Protein AF-A0A800F2F0-F1 (afdb_monomer)

Radius of gyration: 25.61 Å; Cα contacts (8 Å, |Δi|>4): 320; chains: 1; bounding box: 52×84×59 Å

Structure (mmCIF, N/CA/C/O backbone):
data_AF-A0A800F2F0-F1
#
_entry.id   AF-A0A800F2F0-F1
#
loop_
_atom_site.group_PDB
_atom_site.id
_atom_site.type_symbol
_atom_site.label_atom_id
_atom_site.label_alt_id
_atom_site.label_comp_id
_atom_site.label_asym_id
_atom_site.label_entity_id
_atom_site.label_seq_id
_atom_site.pdbx_PDB_ins_code
_atom_site.Cartn_x
_atom_site.Cartn_y
_atom_site.Cartn_z
_atom_site.occupancy
_atom_site.B_iso_or_equiv
_atom_site.auth_seq_id
_atom_site.auth_comp_id
_atom_site.auth_asym_id
_atom_site.auth_atom_id
_atom_site.pdbx_PDB_model_num
ATOM 1 N N . MET A 1 1 ? -39.105 51.355 47.222 1.00 35.34 1 MET A N 1
ATOM 2 C CA . MET A 1 1 ? -39.990 51.303 46.034 1.00 35.34 1 MET A CA 1
ATOM 3 C C . MET A 1 1 ? -39.125 51.401 44.778 1.00 35.34 1 MET A C 1
ATOM 5 O O . MET A 1 1 ? -38.059 51.992 44.861 1.00 35.34 1 MET A O 1
ATOM 9 N N . ASN A 1 2 ? -39.531 50.781 43.667 1.00 26.30 2 ASN A N 1
ATOM 10 C CA . ASN A 1 2 ? -38.838 50.809 42.357 1.00 26.30 2 ASN A CA 1
ATOM 11 C C . ASN A 1 2 ? -39.289 52.099 41.583 1.00 26.30 2 ASN A C 1
ATOM 13 O O . ASN A 1 2 ? -40.208 52.752 42.069 1.00 26.30 2 ASN A O 1
ATOM 17 N N . ILE A 1 3 ? -38.754 52.596 40.452 1.00 31.36 3 ILE A N 1
ATOM 18 C CA . ILE A 1 3 ? -38.104 52.008 39.258 1.00 31.36 3 ILE A CA 1
ATOM 19 C C . ILE A 1 3 ? -36.979 52.942 38.700 1.00 31.36 3 ILE A C 1
ATOM 21 O O . ILE A 1 3 ? -36.956 54.126 39.008 1.00 31.36 3 ILE A O 1
ATOM 25 N N . ARG A 1 4 ? -36.061 52.365 37.890 1.00 32.06 4 ARG A N 1
ATOM 26 C CA . ARG A 1 4 ? -35.232 52.875 36.741 1.00 32.06 4 ARG A CA 1
ATOM 27 C C . ARG A 1 4 ? -35.588 54.288 36.149 1.00 32.06 4 ARG A C 1
ATOM 29 O O . ARG A 1 4 ? -36.699 54.751 36.333 1.00 32.06 4 ARG A O 1
ATOM 36 N N . LYS A 1 5 ? -34.801 54.966 35.279 1.00 32.28 5 LYS A N 1
ATOM 37 C CA . LYS A 1 5 ? -34.002 54.483 34.115 1.00 32.28 5 LYS A CA 1
ATOM 38 C C . LYS A 1 5 ? -33.078 55.573 33.499 1.00 32.28 5 LYS A C 1
ATOM 40 O O . LYS A 1 5 ? -33.157 56.736 33.862 1.00 32.28 5 LYS A O 1
ATOM 45 N N . GLN A 1 6 ? -32.226 55.148 32.559 1.00 36.44 6 GLN A N 1
ATOM 46 C CA . GLN A 1 6 ? -31.156 55.876 31.842 1.00 36.44 6 GLN A CA 1
ATOM 47 C C . GLN A 1 6 ? -31.610 56.911 30.780 1.00 36.44 6 GLN A C 1
ATOM 49 O O . GLN A 1 6 ? -32.638 56.701 30.141 1.00 36.44 6 GLN A O 1
ATOM 54 N N . SER A 1 7 ? -30.719 57.861 30.450 1.00 30.83 7 SER A N 1
ATOM 55 C CA . SER A 1 7 ? -30.447 58.404 29.090 1.00 30.83 7 SER A CA 1
ATOM 56 C C . SER A 1 7 ? -29.073 59.113 29.111 1.00 30.83 7 SER A C 1
ATOM 58 O O . SER A 1 7 ? -28.842 59.910 30.013 1.00 30.83 7 SER A O 1
ATOM 60 N N . LEU A 1 8 ? -28.034 58.675 28.386 1.00 29.42 8 LEU A N 1
ATOM 61 C CA . LEU A 1 8 ? -27.725 58.820 26.943 1.00 29.42 8 LEU A CA 1
ATOM 62 C C . LEU A 1 8 ? -27.398 60.251 26.473 1.00 29.42 8 LEU A C 1
ATOM 64 O O . LEU A 1 8 ? -28.299 61.077 26.426 1.00 29.42 8 LEU A O 1
ATOM 68 N N . ASP A 1 9 ? -26.124 60.463 26.095 1.00 33.19 9 ASP A N 1
ATOM 69 C CA . ASP A 1 9 ? -25.587 61.247 24.952 1.00 33.19 9 ASP A CA 1
ATOM 70 C C . ASP A 1 9 ? -24.081 61.559 25.193 1.00 33.19 9 ASP A C 1
ATOM 72 O O . ASP A 1 9 ? -23.666 61.669 26.341 1.00 33.19 9 ASP A O 1
ATOM 76 N N . LEU A 1 10 ? -23.153 61.680 24.224 1.00 28.45 10 LEU A N 1
ATOM 77 C CA . LEU A 1 10 ? -23.173 61.524 22.758 1.00 28.45 10 LEU A CA 1
ATOM 78 C C . LEU A 1 10 ? -21.743 61.233 22.221 1.00 28.45 10 LEU A C 1
ATOM 80 O O . LEU A 1 10 ? -20.755 61.666 22.802 1.00 28.45 10 LEU A O 1
ATOM 84 N N . LYS A 1 11 ? -21.660 60.629 21.023 1.00 37.53 11 LYS A N 1
ATOM 85 C CA . LYS A 1 11 ? -20.564 60.749 20.020 1.00 37.53 11 LYS A CA 1
ATOM 86 C C . LYS A 1 11 ? -19.103 60.451 20.439 1.00 37.53 11 LYS A C 1
ATOM 88 O O . LYS A 1 11 ? -18.366 61.340 20.850 1.00 37.53 11 LYS A O 1
ATOM 93 N N . THR A 1 12 ? -18.566 59.353 19.898 1.00 33.06 12 THR A N 1
ATOM 94 C CA . THR A 1 12 ? -17.618 59.473 18.761 1.00 33.06 12 THR A CA 1
ATOM 95 C C . THR A 1 12 ? -17.588 58.194 17.919 1.00 33.06 12 THR A C 1
ATOM 97 O O . THR A 1 12 ? -17.515 57.093 18.458 1.00 33.06 12 THR A O 1
ATOM 100 N N . LYS A 1 13 ? -17.614 58.316 16.583 1.00 39.53 13 LYS A N 1
ATOM 101 C CA . LYS A 1 13 ? -17.362 57.175 15.687 1.00 39.53 13 LYS A CA 1
ATOM 102 C C . LYS A 1 13 ? -15.875 56.818 15.744 1.00 39.53 13 LYS A C 1
ATOM 104 O O . LYS A 1 13 ? -15.055 57.570 15.225 1.00 39.53 13 LYS A O 1
ATOM 109 N N . LYS A 1 14 ? -15.533 55.661 16.313 1.00 37.12 14 LYS A N 1
ATOM 110 C CA . LYS A 1 14 ? -14.229 55.017 16.106 1.00 37.12 14 LYS A CA 1
ATOM 111 C C . LYS A 1 14 ? -14.423 53.847 15.147 1.00 37.12 14 LYS A C 1
ATOM 113 O O . LYS A 1 14 ? -15.192 52.936 15.441 1.00 37.12 14 LYS A O 1
ATOM 118 N N . ASN A 1 15 ? -13.748 53.885 14.000 1.00 31.88 15 ASN A N 1
ATOM 119 C CA . ASN A 1 15 ? -13.741 52.773 13.053 1.00 31.88 15 ASN A CA 1
ATOM 120 C C . ASN A 1 15 ? -13.059 51.572 13.715 1.00 31.88 15 ASN A C 1
ATOM 122 O O . ASN A 1 15 ? -11.844 51.588 13.906 1.00 31.88 15 ASN A O 1
ATOM 126 N N . PHE A 1 16 ? -13.827 50.543 14.067 1.00 34.25 16 PHE A N 1
ATOM 127 C CA . PHE A 1 16 ? -13.273 49.309 14.608 1.00 34.25 16 PHE A CA 1
ATOM 128 C C . PHE A 1 16 ? -13.037 48.316 13.465 1.00 34.25 16 PHE A C 1
ATOM 130 O O . PHE A 1 16 ? -13.894 47.501 13.132 1.00 34.25 16 PHE A O 1
ATOM 137 N N . GLN A 1 17 ? -11.860 48.412 12.842 1.00 36.69 17 GLN A N 1
ATOM 138 C CA . GLN A 1 17 ? -11.311 47.324 12.033 1.00 36.69 17 GLN A CA 1
ATOM 139 C C . GLN A 1 17 ? -11.084 46.132 12.973 1.00 36.69 17 GLN A C 1
ATOM 141 O O . GLN A 1 17 ? -10.145 46.144 13.768 1.00 36.69 17 GLN A O 1
ATOM 146 N N . THR A 1 18 ? -11.949 45.116 12.933 1.00 43.28 18 THR A N 1
ATOM 147 C CA . THR A 1 18 ? -11.777 43.908 13.750 1.00 43.28 18 THR A CA 1
ATOM 148 C C . THR A 1 18 ? -10.595 43.091 13.232 1.00 43.28 18 THR A C 1
ATOM 150 O O . THR A 1 18 ? -10.736 42.274 12.319 1.00 43.28 18 THR A O 1
ATOM 153 N N . SER A 1 19 ? -9.422 43.274 13.835 1.00 44.78 19 SER A N 1
ATOM 154 C CA . SER A 1 19 ? -8.287 42.371 13.658 1.00 44.78 19 SER A CA 1
ATOM 155 C C . SER A 1 19 ? -8.574 41.039 14.356 1.00 44.78 19 SER A C 1
ATOM 157 O O . SER A 1 19 ? -8.218 40.848 15.515 1.00 44.78 19 SER A O 1
ATOM 159 N N . ASN A 1 20 ? -9.228 40.114 13.655 1.00 41.81 20 ASN A N 1
ATOM 160 C CA . ASN A 1 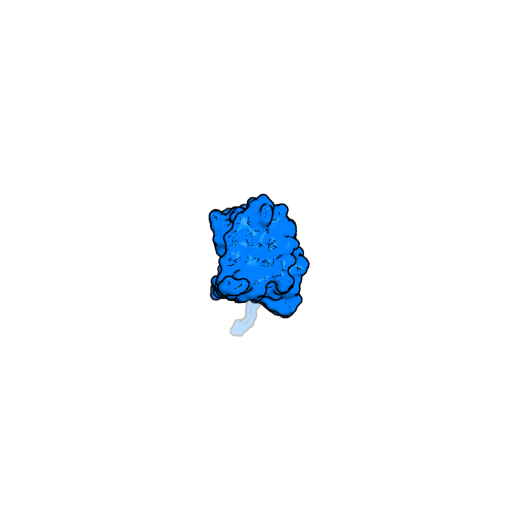20 ? -9.327 38.721 14.086 1.00 41.81 20 ASN A CA 1
ATOM 161 C C . ASN A 1 20 ? -9.210 37.784 12.873 1.00 41.81 20 ASN A C 1
ATOM 163 O O . ASN A 1 20 ? -10.179 37.201 12.394 1.00 41.81 20 ASN A O 1
ATOM 167 N N . LYS A 1 21 ? -7.983 37.670 12.349 1.00 47.91 21 LYS A N 1
ATOM 168 C CA . LYS A 1 21 ? -7.609 36.741 11.268 1.00 47.91 21 LYS A CA 1
ATOM 169 C C . LYS A 1 21 ? -7.165 35.367 11.799 1.00 47.91 21 LYS A C 1
ATOM 171 O O . LYS A 1 21 ? -6.320 34.727 11.186 1.00 47.91 21 LYS A O 1
ATOM 176 N N . ASN A 1 22 ? -7.788 34.856 12.862 1.00 38.91 22 ASN A N 1
ATOM 177 C CA . ASN A 1 22 ? -7.649 33.441 13.229 1.00 38.91 22 ASN A CA 1
ATOM 178 C C . ASN A 1 22 ? -8.650 32.598 12.431 1.00 38.91 22 ASN A C 1
ATOM 180 O O . ASN A 1 22 ? -9.570 31.980 12.962 1.00 38.91 22 ASN A O 1
ATOM 184 N N . LYS A 1 23 ? -8.458 32.600 11.109 1.00 39.91 23 LYS A N 1
ATOM 185 C CA . LYS A 1 23 ? -9.033 31.590 10.226 1.00 39.91 23 LYS A CA 1
ATOM 186 C C . LYS A 1 23 ? -8.251 30.311 10.519 1.00 39.91 23 LYS A C 1
ATOM 188 O O . LYS A 1 23 ? -7.078 30.260 10.171 1.00 39.91 23 LYS A O 1
ATOM 193 N N . PHE A 1 24 ? -8.864 29.335 11.192 1.00 41.84 24 PHE A N 1
ATOM 194 C CA . PHE A 1 24 ? -8.240 28.028 11.430 1.00 41.84 24 PHE A CA 1
ATOM 195 C C . PHE A 1 24 ? -7.807 27.436 10.083 1.00 41.84 24 PHE A C 1
ATOM 197 O O . PHE A 1 24 ? -8.635 26.994 9.287 1.00 41.84 24 PHE A O 1
ATOM 204 N N . THR A 1 25 ? -6.508 27.480 9.807 1.00 52.25 25 THR A N 1
ATOM 205 C CA . THR A 1 25 ? -5.884 26.730 8.724 1.00 52.25 25 THR A CA 1
ATOM 206 C C . THR A 1 25 ? -5.585 25.345 9.265 1.00 52.25 25 THR A C 1
ATOM 208 O O . THR A 1 25 ? -4.890 25.227 10.274 1.00 52.25 25 THR A O 1
ATOM 211 N N . ALA A 1 26 ? -6.110 24.307 8.613 1.00 51.88 26 ALA A N 1
ATOM 212 C CA . ALA A 1 26 ? -5.667 22.945 8.884 1.00 51.88 26 ALA A CA 1
ATOM 213 C C . ALA A 1 26 ? -4.133 22.874 8.731 1.00 51.88 26 ALA A C 1
ATOM 215 O O . ALA A 1 26 ? -3.596 23.571 7.860 1.00 51.88 26 ALA A O 1
ATOM 216 N N . PRO A 1 27 ? -3.422 22.085 9.559 1.00 64.69 27 PRO A N 1
ATOM 217 C CA . PRO A 1 27 ? -1.996 21.864 9.355 1.00 64.69 27 PRO A CA 1
ATOM 218 C C . PRO A 1 27 ? -1.764 21.278 7.958 1.00 64.69 27 PRO A C 1
ATOM 220 O O . PRO A 1 27 ? -2.633 20.607 7.400 1.00 64.69 27 PRO A O 1
ATOM 223 N N . GLU A 1 28 ? -0.599 21.550 7.376 1.00 67.44 28 GLU A N 1
ATOM 224 C CA . GLU A 1 28 ? -0.328 21.259 5.962 1.00 67.44 28 GLU A CA 1
ATOM 225 C C . GLU A 1 28 ? -0.485 19.763 5.622 1.00 67.44 28 GLU A C 1
ATOM 227 O O . GLU A 1 28 ? -1.044 19.422 4.582 1.00 67.44 28 GLU A O 1
ATOM 232 N N . SER A 1 29 ? -0.150 18.878 6.566 1.00 71.38 29 SER A N 1
ATOM 233 C CA . SER A 1 29 ? -0.391 17.431 6.483 1.00 71.38 29 SER A CA 1
ATOM 234 C C . SER A 1 29 ? -1.873 17.040 6.380 1.00 71.38 29 SER A C 1
ATOM 236 O O . SER A 1 29 ? -2.209 16.125 5.634 1.00 71.38 29 SER A O 1
ATOM 238 N N . GLU A 1 30 ? -2.784 17.731 7.073 1.00 76.56 30 GLU A N 1
ATOM 239 C CA . GLU A 1 30 ? -4.231 17.490 6.949 1.00 76.56 30 GLU A CA 1
ATOM 240 C C . GLU A 1 30 ? -4.779 18.028 5.622 1.00 76.56 30 GLU A C 1
ATOM 242 O O . GLU A 1 30 ? -5.716 17.460 5.057 1.00 76.56 30 GLU A O 1
ATOM 247 N N . LEU A 1 31 ? -4.174 19.087 5.071 1.00 78.75 31 LEU A N 1
ATOM 248 C CA . LEU A 1 31 ? -4.501 19.554 3.725 1.00 78.75 31 LEU A CA 1
ATOM 249 C C . LEU A 1 31 ? -4.052 18.538 2.660 1.00 78.75 31 LEU A C 1
ATOM 251 O O . LEU A 1 31 ? -4.815 18.270 1.730 1.00 78.75 31 LEU A O 1
ATOM 255 N N . ASP A 1 32 ? -2.864 17.950 2.801 1.00 82.50 32 ASP A N 1
ATOM 256 C CA . ASP A 1 32 ? -2.353 16.904 1.904 1.00 82.50 32 ASP A CA 1
ATOM 257 C C . ASP A 1 32 ? -3.170 15.610 2.007 1.00 82.50 32 ASP A C 1
ATOM 259 O O . ASP A 1 32 ? -3.651 15.100 0.989 1.00 82.50 32 ASP A O 1
ATOM 263 N N . ARG A 1 33 ? -3.478 15.160 3.229 1.00 85.88 33 ARG A N 1
ATOM 264 C CA . ARG A 1 33 ? -4.434 14.073 3.482 1.00 85.88 33 ARG A CA 1
ATOM 265 C C . ARG A 1 33 ? -5.782 14.346 2.809 1.00 85.88 33 ARG A C 1
ATOM 267 O O . ARG A 1 33 ? -6.294 13.492 2.089 1.00 85.88 33 ARG A O 1
ATOM 274 N N . HIS A 1 34 ? -6.340 15.548 2.962 1.00 87.00 34 HIS A N 1
ATOM 275 C CA . HIS A 1 34 ? -7.601 15.920 2.315 1.00 87.00 34 HIS A CA 1
ATOM 276 C C . HIS A 1 34 ? -7.516 15.923 0.775 1.00 87.00 34 HIS A C 1
ATOM 278 O O . HIS A 1 34 ? -8.502 15.581 0.121 1.00 87.00 34 HIS A O 1
ATOM 284 N N . LYS A 1 35 ? -6.371 16.277 0.168 1.00 87.88 35 LYS A N 1
ATOM 285 C CA . LYS A 1 35 ? -6.168 16.151 -1.291 1.00 87.88 35 LYS A CA 1
ATOM 286 C C . LYS A 1 35 ? -6.217 14.683 -1.723 1.00 87.88 35 LYS A C 1
ATOM 288 O O . LYS A 1 35 ? -6.970 14.367 -2.642 1.00 87.88 35 LYS A O 1
ATOM 293 N N . LEU A 1 36 ? -5.469 13.806 -1.048 1.00 87.12 36 LEU A N 1
ATOM 294 C CA . LEU A 1 36 ? -5.390 12.374 -1.366 1.00 87.12 36 LEU A CA 1
ATOM 295 C C . LEU A 1 36 ? -6.750 11.680 -1.248 1.00 87.12 36 LEU A C 1
ATOM 297 O O . LEU A 1 36 ? -7.151 10.929 -2.139 1.00 87.12 36 LEU A O 1
ATOM 301 N N . LEU A 1 37 ? -7.507 11.994 -0.193 1.00 91.25 37 LEU A N 1
ATOM 302 C CA . LEU A 1 37 ? -8.814 11.385 0.060 1.00 91.25 37 LEU A CA 1
ATOM 303 C C . LEU A 1 37 ? -9.875 11.684 -1.016 1.00 91.25 37 LEU A C 1
ATOM 305 O O . LEU A 1 37 ? -10.874 10.971 -1.082 1.00 91.25 37 LEU A O 1
ATOM 309 N N . LYS A 1 38 ? -9.661 12.657 -1.914 1.00 90.19 38 LYS A N 1
ATOM 310 C CA . LYS A 1 38 ? -10.550 12.899 -3.070 1.00 90.19 38 LYS A CA 1
ATOM 311 C C . LYS A 1 38 ? -10.575 11.742 -4.070 1.00 90.19 38 LYS A C 1
ATOM 313 O O . LYS A 1 38 ? -11.566 11.584 -4.774 1.00 90.19 38 LYS A O 1
ATOM 318 N N . ASN A 1 39 ? -9.506 10.947 -4.116 1.00 88.31 39 ASN A N 1
ATOM 319 C CA . ASN A 1 39 ? -9.381 9.758 -4.962 1.00 88.31 39 ASN A CA 1
ATOM 320 C C . ASN A 1 39 ? -9.457 8.451 -4.148 1.00 88.31 39 ASN A C 1
ATOM 322 O O . ASN A 1 39 ? -9.107 7.385 -4.656 1.00 88.31 39 ASN A O 1
ATOM 326 N N . ALA A 1 40 ? -9.901 8.519 -2.887 1.00 93.44 40 ALA A N 1
ATOM 327 C CA . ALA A 1 40 ? -10.043 7.347 -2.036 1.00 93.44 40 ALA A CA 1
ATOM 328 C C . ALA A 1 40 ? -11.007 6.312 -2.635 1.00 93.44 40 ALA A C 1
ATOM 330 O O . ALA A 1 40 ? -11.994 6.659 -3.283 1.00 93.44 40 ALA A O 1
ATOM 331 N N . LEU A 1 41 ? -10.719 5.031 -2.393 1.00 94.62 41 LEU A N 1
ATOM 332 C CA . LEU A 1 41 ? -11.520 3.880 -2.836 1.00 94.62 41 LEU A CA 1
ATOM 333 C C . LEU A 1 41 ? -11.698 3.740 -4.369 1.00 94.62 41 LEU A C 1
ATOM 335 O O . LEU A 1 41 ? -12.461 2.893 -4.827 1.00 94.62 41 LEU A O 1
ATOM 339 N N . ASN A 1 42 ? -10.965 4.512 -5.181 1.00 94.12 42 ASN A N 1
ATOM 340 C CA . ASN A 1 42 ? -11.083 4.545 -6.643 1.00 94.12 42 ASN A CA 1
ATOM 341 C C . ASN A 1 42 ? -10.147 3.541 -7.353 1.00 94.12 42 ASN A C 1
ATOM 343 O O . ASN A 1 42 ? -9.334 3.914 -8.203 1.00 94.12 42 ASN A O 1
ATOM 347 N N . ASN A 1 43 ? -10.238 2.253 -7.007 1.00 95.88 43 ASN A N 1
ATOM 348 C CA . ASN A 1 43 ? -9.443 1.206 -7.656 1.00 95.88 43 ASN A CA 1
ATOM 349 C C . ASN A 1 43 ? -10.257 -0.080 -7.873 1.00 95.88 43 ASN A C 1
ATOM 351 O O . ASN A 1 43 ? -11.132 -0.422 -7.084 1.00 95.88 43 ASN A O 1
ATOM 355 N N . SER A 1 44 ? -9.977 -0.800 -8.960 1.00 95.56 44 SER A N 1
ATOM 356 C CA . SER A 1 44 ? -10.716 -2.006 -9.353 1.00 95.56 44 SER A CA 1
ATOM 357 C C . SER A 1 44 ? -10.141 -3.303 -8.775 1.00 95.56 44 SER A C 1
ATOM 359 O O . SER A 1 44 ? -10.761 -4.352 -8.957 1.00 95.56 44 SER A O 1
ATOM 361 N N . VAL A 1 45 ? -8.992 -3.258 -8.091 1.00 97.00 45 VAL A N 1
ATOM 362 C CA . VAL A 1 45 ? -8.316 -4.441 -7.515 1.00 97.00 45 VAL A CA 1
ATOM 363 C C . VAL A 1 45 ? -8.949 -4.958 -6.215 1.00 97.00 45 VAL A C 1
ATOM 365 O O . VAL A 1 45 ? -8.683 -6.087 -5.811 1.00 97.00 45 VAL A O 1
ATOM 368 N N . PHE A 1 46 ? -9.826 -4.176 -5.582 1.00 97.50 46 PHE A N 1
ATOM 369 C CA . PHE A 1 46 ? -10.581 -4.562 -4.386 1.00 97.50 46 PHE A CA 1
ATOM 370 C C . PHE A 1 46 ? -12.091 -4.379 -4.584 1.00 97.50 46 PHE A C 1
ATOM 372 O O . PHE A 1 46 ? -12.561 -3.877 -5.609 1.00 97.50 46 PHE A O 1
ATOM 379 N N . THR A 1 47 ? -12.861 -4.812 -3.591 1.00 97.06 47 THR A N 1
ATOM 380 C CA . THR A 1 47 ? -14.286 -4.507 -3.435 1.00 97.06 47 THR A CA 1
ATOM 381 C C . THR A 1 47 ? -14.544 -3.967 -2.037 1.00 97.06 47 THR A C 1
ATOM 383 O O . THR A 1 47 ? -13.987 -4.484 -1.072 1.00 97.06 47 THR A O 1
ATOM 386 N N . VAL A 1 48 ? -15.412 -2.962 -1.929 1.00 97.12 48 VAL A N 1
ATOM 387 C CA . VAL A 1 48 ? -15.824 -2.376 -0.648 1.00 97.12 48 VAL A CA 1
ATOM 388 C C . VAL A 1 48 ? -17.207 -2.910 -0.283 1.00 97.12 48 VAL A C 1
ATOM 390 O O . VAL A 1 48 ? -18.136 -2.806 -1.086 1.00 97.12 48 VAL A O 1
ATOM 393 N N . LYS A 1 49 ? -17.356 -3.463 0.922 1.00 96.31 49 LYS A N 1
ATOM 394 C CA . LYS A 1 49 ? -18.645 -3.869 1.491 1.00 96.31 49 LYS A CA 1
ATOM 395 C C . LYS A 1 49 ? -18.734 -3.374 2.930 1.00 96.31 49 LYS A C 1
ATOM 397 O O . LYS A 1 49 ? -17.980 -3.823 3.787 1.00 96.31 49 LYS A O 1
ATOM 402 N N . GLU A 1 50 ? -19.687 -2.482 3.192 1.00 94.25 50 GLU A N 1
ATOM 403 C CA . GLU A 1 50 ? -19.843 -1.809 4.490 1.00 94.25 50 GLU A CA 1
ATOM 404 C C . GLU A 1 50 ? -18.535 -1.102 4.894 1.00 94.25 50 GLU A C 1
ATOM 406 O O . GLU A 1 50 ? -18.170 -0.115 4.259 1.00 94.25 50 GLU A O 1
ATOM 411 N N . LYS A 1 51 ? -17.823 -1.615 5.904 1.00 95.50 51 LYS A N 1
ATOM 412 C CA . LYS A 1 51 ? -16.505 -1.129 6.345 1.00 95.50 51 LYS A CA 1
ATOM 413 C C . LYS A 1 51 ? -15.346 -2.059 5.969 1.00 95.50 51 LYS A C 1
ATOM 415 O O . LYS A 1 51 ? -14.214 -1.790 6.341 1.00 95.50 51 LYS A O 1
ATOM 420 N N . ASN A 1 52 ? -15.592 -3.132 5.224 1.00 97.00 52 ASN A N 1
ATOM 421 C CA . ASN A 1 52 ? -14.556 -4.084 4.832 1.00 97.00 52 ASN A CA 1
ATOM 422 C C . ASN A 1 52 ? -14.116 -3.835 3.385 1.00 97.00 52 ASN A C 1
ATOM 424 O O . ASN A 1 52 ? -14.948 -3.638 2.492 1.00 97.00 52 ASN A O 1
ATOM 428 N N . ILE A 1 53 ? -12.805 -3.852 3.157 1.00 97.94 53 ILE A N 1
ATOM 429 C CA . ILE A 1 53 ? -12.175 -3.748 1.841 1.00 97.94 53 ILE A CA 1
ATOM 430 C C . ILE A 1 53 ? -11.440 -5.055 1.587 1.00 97.94 53 ILE A C 1
ATOM 432 O O . ILE A 1 53 ? -10.342 -5.266 2.095 1.00 97.94 53 ILE A O 1
ATOM 436 N N . SER A 1 54 ? -12.035 -5.927 0.783 1.00 97.44 54 SER A N 1
ATOM 437 C CA . SER A 1 54 ? -11.421 -7.202 0.417 1.00 97.44 54 SER A CA 1
ATOM 438 C C . SER A 1 54 ? -10.739 -7.062 -0.939 1.00 97.44 54 SER A C 1
ATOM 440 O O . SER A 1 54 ? -11.378 -6.677 -1.928 1.00 97.44 54 SER A O 1
ATOM 442 N N . PHE A 1 55 ? -9.447 -7.379 -1.008 1.00 96.62 55 PHE A N 1
ATOM 443 C CA . PHE A 1 55 ? -8.754 -7.499 -2.288 1.00 96.62 55 PHE A CA 1
ATOM 444 C C . PHE A 1 55 ? -9.285 -8.699 -3.080 1.00 96.62 55 PHE A C 1
ATOM 446 O O . PHE A 1 55 ? -9.761 -9.691 -2.523 1.00 96.62 55 PHE A O 1
ATOM 453 N N . LYS A 1 56 ? -9.274 -8.584 -4.411 1.00 93.75 56 LYS A N 1
ATOM 454 C CA . LYS A 1 56 ? -9.725 -9.661 -5.296 1.00 93.75 56 LYS A CA 1
ATOM 455 C C . LYS A 1 56 ? -8.662 -10.757 -5.336 1.00 93.75 56 LYS A C 1
ATOM 457 O O . LYS A 1 56 ? -7.480 -10.463 -5.483 1.00 93.75 56 LYS A O 1
ATOM 462 N N . LYS A 1 57 ? -9.085 -12.025 -5.283 1.00 90.81 57 LYS A N 1
ATOM 463 C CA . LYS A 1 57 ? -8.162 -13.171 -5.299 1.00 90.81 57 LYS A CA 1
ATOM 464 C C . LYS A 1 57 ? -7.320 -13.213 -6.580 1.00 90.81 57 LYS A C 1
ATOM 466 O O . LYS A 1 57 ? -7.822 -12.928 -7.669 1.00 90.81 57 LYS A O 1
ATOM 471 N N . GLY A 1 58 ? -6.063 -13.630 -6.437 1.00 93.88 58 GLY A N 1
ATOM 472 C CA . GLY A 1 58 ? -5.128 -13.871 -7.533 1.00 93.88 58 GLY A CA 1
ATOM 473 C C . GLY A 1 58 ? -4.203 -12.687 -7.797 1.00 93.88 58 GLY A C 1
ATOM 474 O O . GLY A 1 58 ? -3.866 -11.937 -6.880 1.00 93.88 58 GLY A O 1
ATOM 475 N N . LYS A 1 59 ? -3.785 -12.548 -9.058 1.00 97.06 59 LYS A N 1
ATOM 476 C CA . LYS A 1 59 ? -2.809 -11.551 -9.499 1.00 97.06 59 LYS A CA 1
ATOM 477 C C . LYS A 1 59 ? -3.474 -10.325 -10.103 1.00 97.06 59 LYS A C 1
ATOM 479 O O . LYS A 1 59 ? -4.212 -10.434 -11.081 1.00 97.06 59 LYS A O 1
ATOM 484 N N . HIS A 1 60 ? -3.149 -9.164 -9.546 1.00 97.94 60 HIS A N 1
ATOM 485 C CA . HIS A 1 60 ? -3.664 -7.863 -9.954 1.00 97.94 60 HIS A CA 1
ATOM 486 C C . HIS A 1 60 ? -2.515 -6.896 -10.219 1.00 97.94 60 HIS A C 1
ATOM 488 O O . HIS A 1 60 ? -1.506 -6.905 -9.521 1.00 97.94 60 HIS A O 1
ATOM 494 N N . GLN A 1 61 ? -2.684 -6.045 -11.226 1.00 98.06 61 GLN A N 1
ATOM 495 C CA . GLN A 1 61 ? -1.755 -4.968 -11.559 1.00 98.06 61 GLN A CA 1
ATOM 496 C C . GLN A 1 61 ? -2.529 -3.652 -11.554 1.00 98.06 61 GLN A C 1
ATOM 498 O O . GLN A 1 61 ? -3.649 -3.596 -12.068 1.00 98.06 61 GLN A O 1
ATOM 503 N N . THR A 1 62 ? -1.945 -2.587 -11.009 1.00 98.00 62 THR A N 1
ATOM 504 C CA . THR A 1 62 ? -2.542 -1.251 -11.066 1.00 98.00 62 THR A CA 1
ATOM 505 C C . THR A 1 62 ? -1.490 -0.159 -11.223 1.00 98.00 62 THR A C 1
ATOM 507 O O . THR A 1 62 ? -0.462 -0.152 -10.551 1.00 98.00 62 THR A O 1
ATOM 510 N N . SER A 1 63 ? -1.778 0.774 -12.129 1.00 97.69 63 SER A N 1
ATOM 511 C CA . SER A 1 63 ? -1.079 2.053 -12.299 1.00 97.69 63 SER A CA 1
ATOM 512 C C . SER A 1 63 ? -1.826 3.217 -11.638 1.00 97.69 63 SER A C 1
ATOM 514 O O . SER A 1 63 ? -1.474 4.382 -11.803 1.00 97.69 63 SER A O 1
ATOM 516 N N . LYS A 1 64 ? -2.898 2.912 -10.896 1.00 97.38 64 LYS A N 1
ATOM 517 C CA . LYS A 1 64 ? -3.642 3.876 -10.088 1.00 97.38 64 LYS A CA 1
ATOM 518 C C . LYS A 1 64 ? -3.283 3.694 -8.626 1.00 97.38 64 LYS A C 1
ATOM 520 O O . LYS A 1 64 ? -3.226 2.564 -8.143 1.00 97.38 64 LYS A O 1
ATOM 525 N N . ASP A 1 65 ? -3.160 4.814 -7.925 1.00 96.81 65 ASP A N 1
ATOM 526 C CA . ASP A 1 65 ? -3.014 4.835 -6.475 1.00 96.81 65 ASP A CA 1
ATOM 527 C C . ASP A 1 65 ? -4.112 4.015 -5.778 1.00 96.81 65 ASP A C 1
ATOM 529 O O . ASP A 1 65 ? -5.270 3.944 -6.212 1.00 96.81 65 ASP A O 1
ATOM 533 N N . ILE A 1 66 ? -3.742 3.407 -4.657 1.00 97.81 66 ILE A N 1
ATOM 534 C CA . ILE A 1 66 ? -4.665 2.794 -3.711 1.00 97.81 66 ILE A CA 1
ATOM 535 C C . ILE A 1 66 ? -4.652 3.671 -2.467 1.00 97.81 66 ILE A C 1
ATOM 537 O O . ILE A 1 66 ? -3.723 3.611 -1.669 1.00 97.81 66 ILE A O 1
ATOM 541 N N . ILE A 1 67 ? -5.685 4.501 -2.326 1.00 96.88 67 ILE A N 1
ATOM 542 C CA . ILE A 1 67 ? -5.883 5.363 -1.159 1.00 96.88 67 ILE A CA 1
ATOM 543 C C . ILE A 1 67 ? -7.090 4.843 -0.379 1.00 96.88 67 ILE A C 1
ATOM 545 O O . ILE A 1 67 ? -8.212 4.825 -0.897 1.00 96.88 67 ILE A O 1
ATOM 549 N N . ILE A 1 68 ? -6.864 4.419 0.862 1.00 97.00 68 ILE A N 1
ATOM 550 C CA . ILE A 1 68 ? -7.894 3.870 1.748 1.00 97.00 68 ILE A CA 1
ATOM 551 C C . ILE A 1 68 ? -8.132 4.852 2.913 1.00 97.00 68 ILE A C 1
ATOM 553 O O . ILE A 1 68 ? -7.196 5.125 3.664 1.00 97.00 68 ILE A O 1
ATOM 557 N N . PRO A 1 69 ? -9.351 5.408 3.082 1.00 95.38 69 PRO A N 1
ATOM 558 C CA . PRO A 1 69 ? -9.680 6.309 4.186 1.00 95.38 69 PRO A CA 1
ATOM 559 C C . PRO A 1 69 ? -9.757 5.563 5.521 1.00 95.38 69 PRO A C 1
ATOM 561 O O . PRO A 1 69 ? -9.830 4.339 5.546 1.00 95.38 69 PRO A O 1
ATOM 564 N N . SER A 1 70 ? -9.793 6.304 6.630 1.00 94.44 70 SER A N 1
ATOM 565 C CA . SER A 1 70 ? -10.005 5.752 7.976 1.00 94.44 70 SER A CA 1
ATOM 566 C C . SER A 1 70 ? -11.412 5.181 8.175 1.00 94.44 70 SER A C 1
ATOM 568 O O . SER A 1 70 ? -12.369 5.630 7.539 1.00 94.44 70 SER A O 1
ATOM 570 N N . GLY A 1 71 ? -11.544 4.234 9.108 1.00 94.44 71 GLY A N 1
ATOM 571 C CA . GLY A 1 71 ? -12.820 3.620 9.490 1.00 94.44 71 GLY A CA 1
ATOM 572 C C . GLY A 1 71 ? -13.209 2.377 8.684 1.00 94.44 71 GLY A C 1
ATOM 573 O O . GLY A 1 71 ? -14.390 2.016 8.688 1.00 94.44 71 GLY A O 1
ATOM 574 N N . TYR A 1 72 ? -12.239 1.750 8.015 1.00 96.69 72 TYR A N 1
ATOM 575 C CA . TYR A 1 72 ? -12.362 0.483 7.295 1.00 96.69 72 TYR A CA 1
ATOM 576 C C . TYR A 1 72 ? -11.455 -0.590 7.920 1.00 96.69 72 TYR A C 1
ATOM 578 O O . TYR A 1 72 ? -10.594 -0.283 8.734 1.00 96.69 72 TYR A O 1
ATOM 586 N N . VAL A 1 73 ? -11.613 -1.841 7.494 1.00 96.44 73 VAL A N 1
ATOM 587 C CA . VAL A 1 73 ? -10.624 -2.914 7.668 1.00 96.44 73 VAL A CA 1
ATOM 588 C C . VAL A 1 73 ? -10.251 -3.429 6.281 1.00 96.44 73 VAL A C 1
ATOM 590 O O . VAL A 1 73 ? -11.128 -3.629 5.436 1.00 96.44 73 VAL A O 1
ATOM 593 N N . VAL A 1 74 ? -8.956 -3.593 6.020 1.00 97.81 74 VAL A N 1
ATOM 594 C CA . VAL A 1 74 ? -8.426 -3.999 4.711 1.00 97.81 74 VAL A CA 1
ATOM 595 C C . VAL A 1 74 ? -7.922 -5.433 4.781 1.00 97.81 74 VAL A C 1
ATOM 597 O O . VAL A 1 74 ? -7.075 -5.744 5.609 1.00 97.81 74 VAL A O 1
ATOM 600 N N . GLU A 1 75 ? -8.401 -6.302 3.897 1.00 97.88 75 GLU A N 1
ATOM 601 C CA . GLU A 1 75 ? -8.101 -7.733 3.934 1.00 97.88 75 GLU A CA 1
ATOM 602 C C . GLU A 1 75 ? -7.398 -8.214 2.660 1.00 97.88 75 GLU A C 1
ATOM 604 O O . GLU A 1 75 ? -7.905 -8.067 1.540 1.00 97.88 75 GLU A O 1
ATOM 609 N N . PHE A 1 76 ? -6.257 -8.878 2.856 1.00 98.06 76 PHE A N 1
ATOM 610 C CA . PHE A 1 76 ? -5.571 -9.693 1.859 1.00 98.06 76 PHE A CA 1
ATOM 611 C C . PHE A 1 76 ? -5.511 -11.139 2.363 1.00 98.06 76 PHE A C 1
ATOM 613 O O . PHE A 1 76 ? -5.071 -11.400 3.482 1.00 98.06 76 PHE A O 1
ATOM 620 N N . ASN A 1 77 ? -5.923 -12.092 1.529 1.00 95.75 77 ASN A N 1
ATOM 621 C CA . ASN A 1 77 ? -5.846 -13.520 1.853 1.00 95.75 77 ASN A CA 1
ATOM 622 C C . ASN A 1 77 ? -4.612 -14.168 1.206 1.00 95.75 77 ASN A C 1
ATOM 624 O O . ASN A 1 77 ? -3.978 -13.575 0.334 1.00 95.75 77 ASN A O 1
ATOM 628 N N . ALA A 1 78 ? -4.305 -15.406 1.580 1.00 97.56 78 ALA A N 1
ATOM 629 C CA . ALA A 1 78 ? -3.235 -16.200 0.984 1.00 97.56 78 ALA A CA 1
ATOM 630 C C . ALA A 1 78 ? -3.253 -16.196 -0.563 1.00 97.56 78 ALA A C 1
ATOM 632 O O . ALA A 1 78 ? -4.317 -16.143 -1.196 1.00 97.56 78 ALA A O 1
ATOM 633 N N . GLY A 1 79 ? -2.060 -16.193 -1.168 1.00 96.56 79 GLY A N 1
ATOM 634 C CA . GLY A 1 79 ? -1.870 -16.224 -2.623 1.00 96.56 79 GLY A CA 1
ATOM 635 C C . GLY A 1 79 ? -2.309 -14.964 -3.385 1.00 96.56 79 GLY A C 1
ATOM 636 O O . GLY A 1 79 ? -2.577 -15.045 -4.585 1.00 96.56 79 GLY A O 1
ATOM 637 N N . HIS A 1 80 ? -2.436 -13.807 -2.724 1.00 97.44 80 HIS A N 1
ATOM 638 C CA . HIS A 1 80 ? -2.639 -12.532 -3.425 1.00 97.44 80 HIS A CA 1
ATOM 639 C C . HIS A 1 80 ? -1.323 -11.998 -3.997 1.00 97.44 80 HIS A C 1
ATOM 641 O O . HIS A 1 80 ? -0.310 -11.937 -3.302 1.00 97.44 80 HIS A O 1
ATOM 647 N N . GLU A 1 81 ? -1.365 -11.530 -5.242 1.00 98.31 81 GLU A N 1
ATOM 648 C CA . GLU A 1 81 ? -0.271 -10.803 -5.884 1.00 98.31 81 GLU A CA 1
ATOM 649 C C . GLU A 1 81 ? -0.761 -9.415 -6.323 1.00 98.31 81 GLU A C 1
ATOM 651 O O . GLU A 1 81 ? -1.735 -9.312 -7.072 1.00 98.31 81 GLU A O 1
ATOM 656 N N . LEU A 1 82 ? -0.076 -8.354 -5.893 1.00 98.50 82 LEU A N 1
ATOM 657 C CA . LEU A 1 82 ? -0.351 -6.970 -6.284 1.00 98.50 82 LEU A CA 1
ATOM 658 C C . LEU A 1 82 ? 0.907 -6.323 -6.875 1.00 98.50 82 LEU A C 1
ATOM 660 O O . LEU A 1 82 ? 1.890 -6.115 -6.165 1.00 98.50 82 LEU A O 1
ATOM 664 N N . ASP A 1 83 ? 0.841 -5.975 -8.159 1.00 98.50 83 ASP A N 1
ATOM 665 C CA . ASP A 1 83 ? 1.871 -5.229 -8.887 1.00 98.50 83 ASP A CA 1
ATOM 666 C C . ASP A 1 83 ? 1.480 -3.744 -9.002 1.00 98.50 83 ASP A C 1
ATOM 668 O O . ASP A 1 83 ? 0.494 -3.393 -9.661 1.00 98.50 83 ASP A O 1
ATOM 672 N N . LEU A 1 84 ? 2.241 -2.877 -8.336 1.00 98.44 84 LEU A N 1
ATOM 673 C CA . LEU A 1 84 ? 2.122 -1.421 -8.379 1.00 98.44 84 LEU A CA 1
ATOM 674 C C . LEU A 1 84 ? 3.068 -0.867 -9.452 1.00 98.44 84 LEU A C 1
ATOM 676 O O . LEU A 1 84 ? 4.279 -1.097 -9.407 1.00 98.44 84 LEU A O 1
ATOM 680 N N . LYS A 1 85 ? 2.518 -0.129 -10.416 1.00 97.75 85 LYS A N 1
ATOM 681 C CA . LYS A 1 85 ? 3.233 0.343 -11.614 1.00 97.75 85 LYS A CA 1
ATOM 682 C C . LYS A 1 85 ? 3.053 1.834 -11.860 1.00 97.75 85 LYS A C 1
ATOM 684 O O . LYS A 1 85 ? 2.198 2.458 -11.242 1.00 97.75 85 LYS A O 1
ATOM 689 N N . ASP A 1 86 ? 3.832 2.394 -12.782 1.00 96.88 86 ASP A N 1
ATOM 690 C CA . ASP A 1 86 ? 3.709 3.781 -13.260 1.00 96.88 86 ASP A CA 1
ATOM 691 C C . ASP A 1 86 ? 3.632 4.834 -12.124 1.00 96.88 86 ASP A C 1
ATOM 693 O O . ASP A 1 86 ? 2.820 5.757 -12.151 1.00 96.88 86 ASP A O 1
ATOM 697 N N . SER A 1 87 ? 4.487 4.706 -11.103 1.00 96.12 87 SER A N 1
ATOM 698 C CA . SER A 1 87 ? 4.502 5.535 -9.879 1.00 96.12 87 SER A CA 1
ATOM 699 C C . SER A 1 87 ? 3.284 5.424 -8.950 1.00 96.12 87 SER A C 1
ATOM 701 O O . SER A 1 87 ? 3.148 6.248 -8.040 1.00 96.12 87 SER A O 1
ATOM 703 N N . ALA A 1 88 ? 2.434 4.404 -9.110 1.00 96.81 88 ALA A N 1
ATOM 704 C CA . ALA A 1 88 ? 1.353 4.123 -8.170 1.00 96.81 88 ALA A CA 1
ATOM 705 C C . ALA A 1 88 ? 1.882 3.891 -6.745 1.00 96.81 88 ALA A C 1
ATOM 707 O O . ALA A 1 88 ? 2.931 3.276 -6.533 1.00 96.81 88 ALA A O 1
ATOM 708 N N . LYS A 1 89 ? 1.119 4.361 -5.760 1.00 95.19 89 LYS A N 1
ATOM 709 C CA . LYS A 1 89 ? 1.380 4.181 -4.322 1.00 95.19 89 LYS A CA 1
ATOM 710 C C . LYS A 1 89 ? 0.210 3.504 -3.627 1.00 95.19 89 LYS A C 1
ATOM 712 O O . LYS A 1 89 ? -0.943 3.634 -4.045 1.00 95.19 89 LYS A O 1
ATOM 717 N N . PHE A 1 90 ? 0.510 2.827 -2.528 1.00 97.00 90 PHE A N 1
ATOM 718 C CA . PHE A 1 90 ? -0.491 2.332 -1.594 1.00 97.00 90 PHE A CA 1
ATOM 719 C C . PHE A 1 90 ? -0.407 3.142 -0.294 1.00 97.00 90 PHE A C 1
ATOM 721 O O . PHE A 1 90 ? 0.644 3.177 0.341 1.00 97.00 90 PHE A O 1
ATOM 728 N N . ILE A 1 91 ? -1.508 3.775 0.115 1.00 95.50 91 ILE A N 1
ATOM 729 C CA . ILE A 1 91 ? -1.644 4.459 1.409 1.00 95.50 91 ILE A CA 1
ATOM 730 C C . ILE A 1 91 ? -2.958 4.022 2.055 1.00 95.50 91 ILE A C 1
ATOM 732 O O . ILE A 1 91 ? -4.034 4.228 1.487 1.00 95.50 91 ILE A O 1
ATOM 736 N N . SER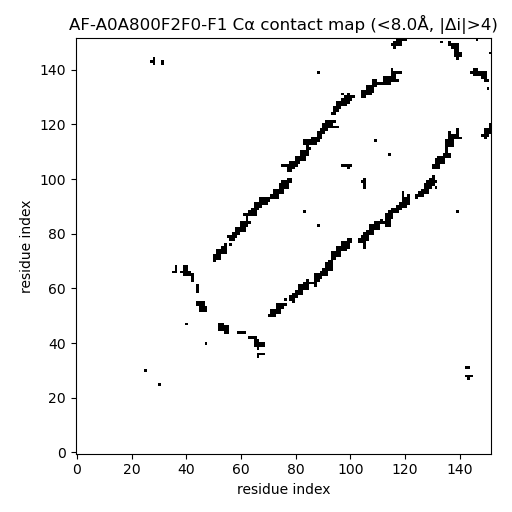 A 1 92 ? -2.884 3.484 3.272 1.00 95.75 92 SER A N 1
ATOM 737 C CA . SER A 1 92 ? -4.061 3.203 4.094 1.00 95.75 92 SER A CA 1
ATOM 738 C C . SER A 1 92 ? -4.055 4.010 5.382 1.00 95.75 92 SER A C 1
ATOM 740 O O . SER A 1 92 ? -3.092 3.960 6.137 1.00 95.75 92 SER A O 1
ATOM 742 N N . PHE A 1 93 ? -5.168 4.689 5.665 1.00 94.69 93 PHE A N 1
ATOM 743 C CA . PHE A 1 93 ? -5.474 5.257 6.982 1.00 94.69 93 PHE A CA 1
ATOM 744 C C . PHE A 1 93 ? -6.390 4.335 7.813 1.00 94.69 93 PHE A C 1
ATOM 746 O O . PHE A 1 93 ? -7.051 4.810 8.739 1.00 94.69 93 PHE A O 1
ATOM 753 N N . SER A 1 94 ? -6.465 3.051 7.439 1.00 96.06 94 SER A N 1
ATOM 754 C CA . SER A 1 94 ? -7.233 1.973 8.081 1.00 96.06 94 SER A CA 1
ATOM 755 C C . SER A 1 94 ? -6.387 0.701 8.266 1.00 96.06 94 SER A C 1
ATOM 757 O O . SER A 1 94 ? -5.527 0.433 7.415 1.00 96.06 94 SER A O 1
ATOM 759 N N . PRO A 1 95 ? -6.615 -0.092 9.329 1.00 96.88 95 PRO A N 1
ATOM 760 C CA . PRO A 1 95 ? -5.852 -1.302 9.626 1.00 96.88 95 PRO A CA 1
ATOM 761 C C . PRO A 1 95 ? -5.917 -2.338 8.503 1.00 96.88 95 PRO A C 1
ATOM 763 O O . PRO A 1 95 ? -6.934 -2.489 7.817 1.00 96.88 95 PRO A O 1
ATOM 766 N N . ILE A 1 96 ? -4.811 -3.065 8.331 1.00 97.75 96 ILE A N 1
ATOM 767 C CA . ILE A 1 96 ? -4.647 -4.093 7.303 1.00 97.75 96 ILE A CA 1
ATOM 768 C C . ILE A 1 96 ? -4.388 -5.449 7.949 1.00 97.75 96 ILE A C 1
ATOM 770 O O . ILE A 1 96 ? -3.539 -5.593 8.826 1.00 97.75 96 ILE A O 1
ATOM 774 N N . ILE A 1 97 ? -5.103 -6.455 7.463 1.00 97.94 97 ILE A N 1
ATOM 775 C CA . ILE A 1 97 ? -4.965 -7.859 7.818 1.00 97.94 97 ILE A CA 1
ATOM 776 C C . ILE A 1 97 ? -4.495 -8.597 6.559 1.00 97.94 97 ILE A C 1
ATOM 778 O O . ILE A 1 97 ? -5.224 -8.700 5.570 1.00 97.94 97 ILE A O 1
ATOM 782 N N . MET A 1 98 ? -3.258 -9.089 6.574 1.00 98.31 98 MET A N 1
ATOM 783 C CA . MET A 1 98 ? -2.642 -9.832 5.472 1.00 98.31 98 MET A CA 1
ATOM 784 C C . MET A 1 98 ? -2.343 -11.263 5.923 1.00 98.31 98 MET A C 1
ATOM 786 O O . MET A 1 98 ? -1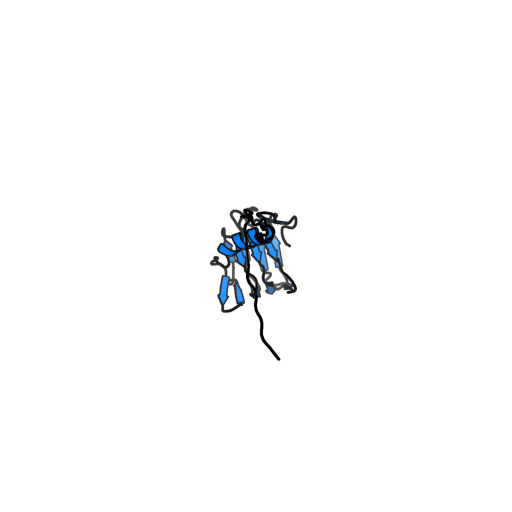.320 -11.539 6.551 1.00 98.31 98 MET A O 1
ATOM 790 N N . ASN A 1 99 ? -3.252 -12.176 5.586 1.00 97.50 99 ASN A N 1
ATOM 791 C CA . ASN A 1 99 ? -3.244 -13.574 6.014 1.00 97.50 99 ASN A CA 1
ATOM 792 C C . ASN A 1 99 ? -2.603 -14.481 4.952 1.00 97.50 99 ASN A C 1
ATOM 794 O O . ASN A 1 99 ? -3.278 -15.313 4.343 1.00 97.50 99 ASN A O 1
ATOM 798 N N . GLY A 1 100 ? -1.308 -14.291 4.693 1.00 97.69 100 GLY A N 1
ATOM 799 C CA . GLY A 1 100 ? -0.514 -15.210 3.878 1.00 97.69 100 GLY A CA 1
ATOM 800 C C . GLY A 1 100 ? -0.194 -16.511 4.619 1.00 97.69 100 GLY A C 1
ATOM 801 O O . GLY A 1 100 ? -0.341 -16.603 5.839 1.00 97.69 100 GLY A O 1
ATOM 802 N N . SER A 1 101 ? 0.294 -17.512 3.887 1.00 98.06 101 SER A N 1
ATOM 803 C CA . SER A 1 101 ? 0.850 -18.746 4.461 1.00 98.06 101 SER A CA 1
ATOM 804 C C . SER A 1 101 ? 2.203 -19.090 3.833 1.00 98.06 101 SER A C 1
ATOM 806 O O . SER A 1 101 ? 2.580 -18.507 2.822 1.00 98.06 101 SER A O 1
ATOM 808 N N . GLU A 1 102 ? 2.931 -20.054 4.399 1.00 97.50 102 GLU A N 1
ATOM 809 C CA . GLU A 1 102 ? 4.195 -20.540 3.822 1.00 97.50 102 GLU A CA 1
ATOM 810 C C . GLU A 1 102 ? 4.010 -21.128 2.410 1.00 97.50 102 GLU A C 1
ATOM 812 O O . GLU A 1 102 ? 4.843 -20.911 1.533 1.00 97.50 102 GLU A O 1
ATOM 817 N N . ALA A 1 103 ? 2.894 -21.829 2.173 1.00 97.88 103 ALA A N 1
ATOM 818 C CA . ALA A 1 103 ? 2.568 -22.432 0.879 1.00 97.88 103 ALA A CA 1
ATOM 819 C C . ALA A 1 103 ? 1.981 -21.428 -0.132 1.00 97.88 103 ALA A C 1
ATOM 821 O O . ALA A 1 103 ? 2.195 -21.557 -1.335 1.00 97.88 103 ALA A O 1
ATOM 822 N N . GLU A 1 104 ? 1.237 -20.434 0.356 1.00 97.75 104 GLU A N 1
ATOM 823 C CA . GLU A 1 104 ? 0.580 -19.392 -0.440 1.00 97.75 104 GLU A CA 1
ATOM 824 C C . GLU A 1 104 ? 0.855 -18.004 0.183 1.00 97.75 104 GLU A C 1
ATOM 826 O O . GLU A 1 104 ? -0.034 -17.408 0.813 1.00 97.75 104 GLU A O 1
ATOM 831 N N . PRO A 1 105 ? 2.085 -17.473 0.060 1.00 98.12 105 PRO A N 1
ATOM 832 C CA . PRO A 1 105 ? 2.425 -16.149 0.569 1.00 98.12 105 PRO A CA 1
ATOM 833 C C . PRO A 1 105 ? 1.700 -15.041 -0.207 1.00 98.12 105 PRO A C 1
ATOM 835 O O . PRO A 1 105 ? 1.195 -15.244 -1.312 1.00 98.12 105 PRO A O 1
ATOM 838 N N . ILE A 1 106 ? 1.656 -13.845 0.377 1.00 98.69 106 ILE A N 1
ATOM 839 C CA . ILE A 1 106 ? 1.165 -12.638 -0.302 1.00 98.69 106 ILE A CA 1
ATOM 840 C C . ILE A 1 106 ? 2.364 -11.893 -0.890 1.00 98.69 106 ILE A C 1
ATOM 842 O O . ILE A 1 106 ? 3.391 -11.750 -0.228 1.00 98.69 106 ILE A O 1
ATOM 846 N N . HIS A 1 107 ? 2.245 -11.386 -2.116 1.00 98.44 107 HIS A N 1
ATOM 847 C CA . HIS A 1 107 ? 3.288 -10.598 -2.770 1.00 98.44 107 HIS A CA 1
ATOM 848 C C . HIS A 1 107 ? 2.781 -9.197 -3.112 1.00 98.44 107 HIS A C 1
ATOM 850 O O . HIS A 1 107 ? 1.854 -9.047 -3.905 1.00 98.44 107 HIS A O 1
ATOM 856 N N . ILE A 1 108 ? 3.438 -8.173 -2.570 1.00 98.50 108 ILE A N 1
ATOM 857 C CA . ILE A 1 108 ? 3.233 -6.769 -2.936 1.00 98.50 108 ILE A CA 1
ATOM 858 C C . ILE A 1 108 ? 4.520 -6.284 -3.600 1.00 98.50 108 ILE A C 1
ATOM 860 O O . ILE A 1 108 ? 5.589 -6.292 -2.989 1.00 98.50 108 ILE A O 1
ATOM 864 N N . PHE A 1 109 ? 4.462 -5.903 -4.869 1.00 98.44 109 PHE A N 1
ATOM 865 C CA . PHE A 1 109 ? 5.672 -5.587 -5.620 1.00 98.44 109 PHE A CA 1
ATOM 866 C C . PHE A 1 109 ? 5.469 -4.490 -6.657 1.00 98.44 109 PHE A C 1
ATOM 868 O O . PHE A 1 109 ? 4.357 -4.032 -6.889 1.00 98.44 109 PHE A O 1
ATOM 875 N N . SER A 1 110 ? 6.574 -4.071 -7.266 1.00 98.31 110 SER A N 1
ATOM 876 C CA . SER A 1 110 ? 6.587 -3.228 -8.457 1.00 98.31 110 SER A CA 1
ATOM 877 C C . SER A 1 110 ? 7.488 -3.864 -9.506 1.00 98.31 110 SER A C 1
ATOM 879 O O . SER A 1 110 ? 8.690 -4.027 -9.280 1.00 98.31 110 SER A O 1
ATOM 881 N N . SER A 1 111 ? 6.911 -4.274 -10.637 1.00 98.12 111 SER A N 1
ATOM 882 C CA . SER A 1 111 ? 7.651 -4.917 -11.732 1.00 98.12 111 SER A CA 1
ATOM 883 C C . SER A 1 111 ? 8.472 -3.945 -12.582 1.00 98.12 111 SER A C 1
ATOM 885 O O . SER A 1 111 ? 9.366 -4.383 -13.302 1.00 98.12 111 SER A O 1
ATOM 887 N N . ASP A 1 112 ? 8.182 -2.644 -12.503 1.00 98.06 112 ASP A N 1
ATOM 888 C CA . ASP A 1 112 ? 8.924 -1.571 -13.178 1.00 98.06 112 ASP A CA 1
ATOM 889 C C . ASP A 1 112 ? 9.812 -0.742 -12.231 1.00 98.06 112 ASP A C 1
ATOM 891 O O . ASP A 1 112 ? 10.510 0.160 -12.688 1.00 98.06 112 ASP A O 1
ATOM 895 N N . HIS A 1 113 ? 9.821 -1.069 -10.932 1.00 96.56 113 HIS A N 1
ATOM 896 C CA . HIS A 1 113 ? 10.548 -0.354 -9.876 1.00 96.56 113 HIS A CA 1
ATOM 897 C C . HIS A 1 113 ? 10.141 1.119 -9.680 1.00 96.56 113 HIS A C 1
ATOM 899 O O . HIS A 1 113 ? 10.900 1.893 -9.096 1.00 96.56 113 HIS A O 1
ATOM 905 N N . THR A 1 114 ? 8.954 1.525 -10.144 1.00 96.75 114 THR A N 1
ATOM 906 C CA . THR A 1 114 ? 8.490 2.919 -10.038 1.00 96.75 114 THR A CA 1
ATOM 907 C C . THR A 1 114 ? 7.568 3.184 -8.850 1.00 96.75 114 THR A C 1
ATOM 909 O O . THR A 1 114 ? 7.379 4.348 -8.500 1.00 96.75 114 THR A O 1
ATOM 912 N N . ALA A 1 115 ? 6.979 2.152 -8.233 1.00 96.75 115 ALA A N 1
ATOM 913 C CA . ALA A 1 115 ? 5.955 2.331 -7.201 1.00 96.75 115 ALA A CA 1
ATOM 914 C C . ALA A 1 115 ? 6.439 3.169 -6.011 1.00 96.75 115 ALA A C 1
ATOM 916 O O . ALA A 1 115 ? 7.495 2.904 -5.432 1.00 96.75 115 ALA A O 1
ATOM 917 N N . LYS A 1 116 ? 5.621 4.137 -5.593 1.00 94.69 116 LYS A N 1
ATOM 918 C CA . LYS A 1 116 ? 5.948 5.117 -4.545 1.00 94.69 116 LYS A CA 1
ATOM 919 C C . LYS A 1 116 ? 5.531 4.646 -3.148 1.00 94.69 116 LYS A C 1
ATOM 921 O O . LYS A 1 116 ? 4.813 5.335 -2.427 1.00 94.69 116 LYS A O 1
ATOM 926 N N . GLY A 1 117 ? 5.984 3.447 -2.797 1.00 92.62 117 GLY A N 1
ATOM 927 C CA . GLY A 1 117 ? 5.853 2.866 -1.463 1.00 92.62 117 GLY A CA 1
ATOM 928 C C . GLY A 1 117 ? 4.497 2.240 -1.127 1.00 92.62 117 GLY A C 1
ATOM 929 O O . GLY A 1 117 ? 3.519 2.299 -1.882 1.00 92.62 117 GLY A O 1
ATOM 930 N N . PHE A 1 118 ? 4.479 1.608 0.045 1.00 95.44 118 PHE A N 1
ATOM 931 C CA . PHE A 1 118 ? 3.316 1.008 0.687 1.00 95.44 118 PHE A CA 1
ATOM 932 C C . PHE A 1 118 ? 3.278 1.469 2.149 1.00 95.44 118 PHE A C 1
ATOM 934 O O . PHE A 1 118 ? 4.156 1.106 2.928 1.00 95.44 118 PHE A O 1
ATOM 941 N N . SER A 1 119 ? 2.293 2.289 2.517 1.00 93.94 119 SER A N 1
ATOM 942 C CA . SER A 1 119 ? 2.256 2.952 3.828 1.00 93.94 119 SER A CA 1
ATOM 943 C C . SER A 1 119 ? 0.949 2.716 4.583 1.00 93.94 119 SER A C 1
ATOM 945 O O . SER A 1 119 ? -0.145 2.864 4.031 1.00 93.94 119 SER A O 1
ATOM 947 N N . ILE A 1 120 ? 1.075 2.397 5.869 1.00 93.12 120 ILE A N 1
ATOM 948 C CA . ILE A 1 120 ? -0.008 2.174 6.826 1.00 93.12 120 ILE A CA 1
ATOM 949 C C . ILE A 1 120 ? 0.039 3.309 7.865 1.00 93.12 12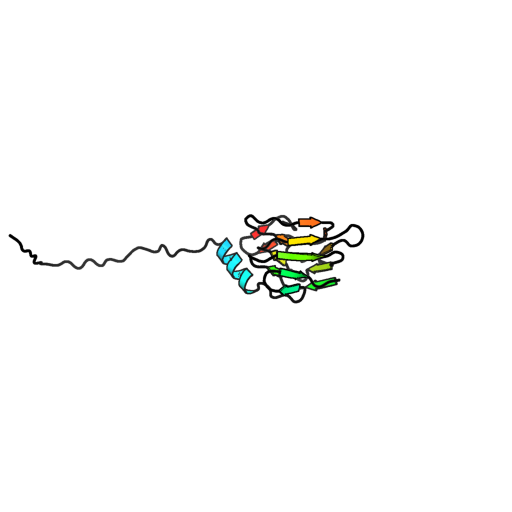0 ILE A C 1
ATOM 951 O O . ILE A 1 120 ? 0.811 3.291 8.816 1.00 93.12 120 ILE A O 1
ATOM 955 N N . LEU A 1 121 ? -0.778 4.344 7.661 1.00 90.00 121 LEU A N 1
ATOM 956 C CA . LEU A 1 121 ? -0.757 5.599 8.420 1.00 90.00 121 LEU A CA 1
ATOM 957 C C . LEU A 1 121 ? -1.940 5.656 9.401 1.00 90.00 121 LEU A C 1
ATOM 959 O O . LEU A 1 121 ? -2.964 6.286 9.127 1.00 90.00 121 LEU A O 1
ATOM 963 N N . LEU A 1 122 ? -1.807 4.951 10.527 1.00 84.25 122 LEU A N 1
ATOM 964 C CA . LEU A 1 122 ? -2.870 4.745 11.522 1.00 84.25 122 LEU A CA 1
ATOM 965 C C . LEU A 1 122 ? -2.687 5.593 12.779 1.00 84.25 122 LEU A C 1
ATOM 967 O O . LEU A 1 122 ? -1.586 6.032 13.101 1.00 84.25 122 LEU A O 1
ATOM 971 N N . ASP A 1 123 ? -3.783 5.747 13.518 1.00 75.19 123 ASP A N 1
ATOM 972 C CA . ASP A 1 123 ? -3.805 6.296 14.872 1.00 75.19 123 ASP A CA 1
ATOM 973 C C . ASP A 1 123 ? -4.570 5.318 15.781 1.00 75.19 123 ASP A C 1
ATOM 975 O O . ASP A 1 123 ? -5.798 5.242 15.746 1.00 75.19 123 ASP A O 1
ATOM 979 N N . GLY A 1 124 ? -3.829 4.497 16.531 1.00 81.12 124 GLY A N 1
ATOM 980 C CA . GLY A 1 124 ? -4.354 3.605 17.575 1.00 81.12 124 GLY A CA 1
ATOM 981 C C . GLY A 1 124 ? -4.825 2.198 17.168 1.00 81.12 124 GLY A C 1
ATOM 982 O O . GLY A 1 124 ? -4.979 1.365 18.057 1.00 81.12 124 GLY A O 1
ATOM 983 N N . GLU A 1 125 ? -5.031 1.893 15.882 1.00 87.62 125 GLU A N 1
ATOM 984 C CA . GLU A 1 125 ? -5.402 0.539 15.416 1.00 87.62 125 GLU A CA 1
ATOM 985 C C . GLU A 1 125 ? -4.185 -0.258 14.906 1.00 87.62 125 GLU A C 1
ATOM 987 O O . GLU A 1 125 ? -3.267 0.302 14.306 1.00 87.62 125 GLU A O 1
ATOM 992 N N . GLU A 1 126 ? -4.176 -1.576 15.129 1.00 91.00 126 GLU A N 1
ATOM 993 C CA . GLU A 1 126 ? -3.075 -2.471 14.739 1.00 91.00 126 GLU A CA 1
ATOM 994 C C . GLU A 1 126 ? -3.306 -3.125 13.366 1.00 91.00 126 GLU A C 1
ATOM 996 O O . GLU A 1 126 ? -4.435 -3.420 12.973 1.00 91.00 126 GLU A O 1
ATOM 1001 N N . SER A 1 127 ? -2.217 -3.401 12.642 1.00 95.38 127 SER A N 1
ATOM 1002 C CA . SER A 1 127 ? -2.222 -4.187 11.399 1.00 95.38 127 SER A CA 1
ATOM 1003 C C . SER A 1 127 ? -1.443 -5.486 11.580 1.00 95.38 127 SER A C 1
ATOM 1005 O O . SER A 1 127 ? -0.417 -5.509 12.257 1.00 95.38 127 SER A O 1
ATOM 1007 N N . THR A 1 128 ? -1.901 -6.569 10.952 1.00 96.50 128 THR A N 1
ATOM 1008 C CA . THR A 1 128 ? -1.270 -7.894 11.034 1.00 96.50 128 THR A CA 1
ATOM 1009 C C . THR A 1 128 ? -0.799 -8.346 9.656 1.00 96.50 128 THR A C 1
ATOM 1011 O O . THR A 1 128 ? -1.569 -8.377 8.699 1.00 96.50 128 THR A O 1
ATOM 1014 N N . LEU A 1 129 ? 0.490 -8.671 9.533 1.00 97.69 129 LEU A N 1
ATOM 1015 C CA . LEU A 1 129 ? 1.106 -9.092 8.275 1.00 97.69 129 LEU A CA 1
ATOM 1016 C C . LEU A 1 129 ? 1.807 -10.444 8.463 1.00 97.69 129 LEU A C 1
ATOM 1018 O O . LEU A 1 129 ? 2.841 -10.527 9.120 1.00 97.69 129 LEU A O 1
ATOM 1022 N N . SER A 1 130 ? 1.245 -11.499 7.868 1.00 97.88 130 SER A N 1
ATOM 1023 C CA . SER A 1 130 ? 1.753 -12.877 7.929 1.00 97.88 130 SER A CA 1
ATOM 1024 C C . SER A 1 130 ? 2.143 -13.367 6.536 1.00 97.88 130 SER A C 1
ATOM 1026 O O . SER A 1 130 ? 1.346 -13.270 5.606 1.00 97.88 130 SER A O 1
ATOM 1028 N N . PHE A 1 131 ? 3.366 -13.893 6.387 1.00 98.31 131 PHE A N 1
ATOM 1029 C CA . PHE A 1 131 ? 3.922 -14.398 5.116 1.00 98.31 131 PHE A CA 1
ATOM 1030 C C . PHE A 1 131 ? 3.726 -13.435 3.924 1.00 98.31 131 PHE A C 1
ATOM 1032 O O . PHE A 1 131 ? 3.248 -13.819 2.854 1.00 98.31 131 PHE A O 1
ATOM 1039 N N . VAL A 1 132 ? 4.092 -12.163 4.121 1.00 98.31 132 VAL A N 1
ATOM 1040 C CA . VAL A 1 132 ? 4.017 -11.111 3.095 1.00 98.31 132 VAL A CA 1
ATOM 1041 C C . VAL A 1 132 ? 5.411 -10.781 2.567 1.00 98.31 132 VAL A C 1
ATOM 1043 O O . VAL A 1 132 ? 6.326 -10.494 3.335 1.00 98.31 132 VAL A O 1
ATOM 1046 N N . ASN A 1 133 ? 5.561 -10.777 1.245 1.00 97.94 133 ASN A N 1
ATOM 1047 C CA . ASN A 1 133 ? 6.783 -10.412 0.541 1.00 97.94 133 ASN A CA 1
ATOM 1048 C C . ASN A 1 133 ? 6.618 -9.046 -0.135 1.00 97.94 133 ASN A C 1
ATOM 1050 O O . ASN A 1 133 ? 5.792 -8.902 -1.038 1.00 97.94 133 ASN A O 1
ATOM 1054 N N . PHE A 1 134 ? 7.453 -8.078 0.243 1.00 97.94 134 PHE A N 1
ATOM 1055 C CA . PHE A 1 134 ? 7.542 -6.770 -0.410 1.00 97.94 134 PHE A CA 1
ATOM 1056 C C . PHE A 1 134 ? 8.764 -6.717 -1.338 1.00 97.94 134 PHE A C 1
ATOM 1058 O O . PHE A 1 134 ? 9.863 -7.087 -0.922 1.00 97.94 134 PHE A O 1
ATOM 1065 N N . LYS A 1 135 ? 8.609 -6.276 -2.597 1.00 97.50 135 LYS A N 1
ATOM 1066 C CA . LYS A 1 135 ? 9.731 -6.236 -3.559 1.00 97.50 135 LYS A CA 1
ATOM 1067 C C . LYS A 1 135 ? 9.671 -5.071 -4.548 1.00 97.50 135 LYS A C 1
ATOM 1069 O O . LYS A 1 135 ? 8.686 -4.887 -5.249 1.00 97.50 135 LYS A O 1
ATOM 1074 N N . GLY A 1 136 ? 10.785 -4.353 -4.689 1.00 95.44 136 GLY A N 1
ATOM 1075 C CA . GLY A 1 136 ? 10.965 -3.347 -5.745 1.00 95.44 136 GLY A CA 1
ATOM 1076 C C . GLY A 1 136 ? 10.192 -2.041 -5.545 1.00 95.44 136 GLY A C 1
ATOM 1077 O O . GLY A 1 136 ? 10.187 -1.223 -6.455 1.00 95.44 136 GLY A O 1
ATOM 1078 N N . LEU A 1 137 ? 9.564 -1.848 -4.382 1.00 95.12 137 LEU A N 1
ATOM 1079 C CA . LEU A 1 137 ? 8.909 -0.598 -3.998 1.00 95.12 137 LEU A CA 1
ATOM 1080 C C . LEU A 1 137 ? 9.956 0.485 -3.685 1.00 95.12 137 LEU A C 1
ATOM 1082 O O . LEU A 1 137 ? 10.995 0.186 -3.092 1.00 95.12 137 LEU A O 1
ATOM 1086 N N . GLY A 1 138 ? 9.668 1.728 -4.064 1.00 90.12 138 GLY A N 1
ATOM 1087 C CA . GLY A 1 138 ? 10.441 2.918 -3.710 1.00 90.12 138 GLY A CA 1
ATOM 1088 C C . GLY A 1 138 ? 9.852 3.698 -2.530 1.00 90.12 138 GLY A C 1
ATOM 1089 O O . GLY A 1 138 ? 8.890 3.279 -1.894 1.00 90.12 138 GLY A O 1
ATOM 1090 N N . THR A 1 139 ? 10.452 4.852 -2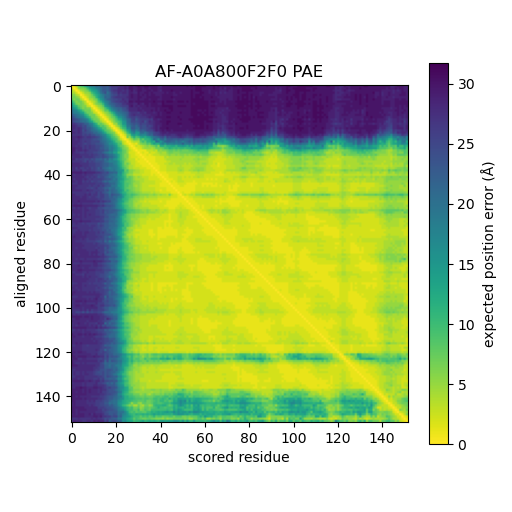.251 1.00 87.00 139 THR A N 1
ATOM 1091 C CA . THR A 1 139 ? 10.065 5.827 -1.216 1.00 87.00 139 THR A CA 1
ATOM 1092 C C . THR A 1 139 ? 8.684 6.442 -1.491 1.00 87.00 139 THR A C 1
ATOM 1094 O O . THR A 1 139 ? 8.382 6.769 -2.642 1.00 87.00 139 THR A O 1
ATOM 1097 N N . LEU A 1 140 ? 7.876 6.680 -0.449 1.00 81.44 140 LEU A N 1
ATOM 1098 C CA . LEU A 1 140 ? 6.733 7.594 -0.565 1.00 81.44 140 LEU A CA 1
ATOM 1099 C C . LEU A 1 140 ? 7.234 9.043 -0.482 1.00 81.44 140 LEU A C 1
ATOM 1101 O O . LEU A 1 140 ? 7.808 9.448 0.528 1.00 81.44 140 LEU A O 1
ATOM 1105 N N . ASP A 1 141 ? 6.984 9.799 -1.548 1.00 80.62 141 ASP A N 1
ATOM 1106 C CA . ASP A 1 141 ? 7.286 11.226 -1.688 1.00 80.62 141 ASP A CA 1
ATOM 1107 C C . ASP A 1 141 ? 6.040 11.922 -2.262 1.00 80.62 141 ASP A C 1
ATOM 1109 O O . ASP A 1 141 ? 5.780 11.876 -3.472 1.00 80.62 141 ASP A O 1
ATOM 1113 N N . GLU A 1 142 ? 5.198 12.443 -1.362 1.00 73.44 142 GLU A N 1
ATOM 1114 C CA . GLU A 1 142 ? 3.872 12.995 -1.661 1.00 73.44 142 GLU A CA 1
ATOM 1115 C C . GLU A 1 142 ? 3.535 14.146 -0.692 1.00 73.44 142 GLU A C 1
ATOM 1117 O O . GLU A 1 142 ? 3.269 13.933 0.493 1.00 73.44 142 GLU A O 1
ATOM 1122 N N . GLY A 1 143 ? 3.531 15.385 -1.195 1.00 74.81 143 GLY A N 1
ATOM 1123 C CA . GLY A 1 143 ? 3.327 16.575 -0.361 1.00 74.81 143 GL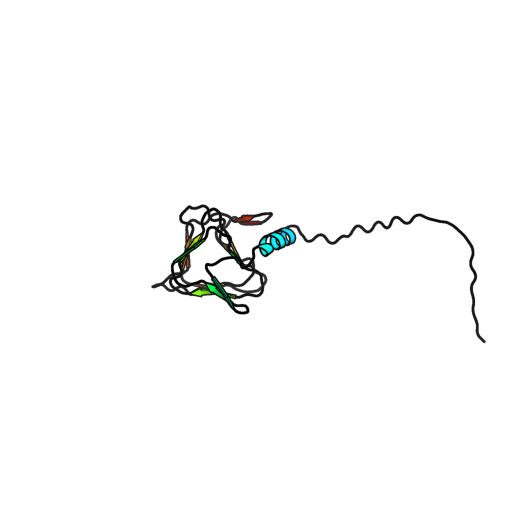Y A CA 1
ATOM 1124 C C . GLY A 1 143 ? 4.429 16.714 0.693 1.00 74.81 143 GLY A C 1
ATOM 1125 O O . GLY A 1 143 ? 5.607 16.586 0.374 1.00 74.81 143 GLY A O 1
ATOM 1126 N N . ASN A 1 144 ? 4.049 16.935 1.951 1.00 69.75 144 ASN A N 1
ATOM 1127 C CA . ASN A 1 144 ? 4.987 16.926 3.080 1.00 69.75 144 ASN A CA 1
ATOM 1128 C C . ASN A 1 144 ? 5.272 15.519 3.660 1.00 69.75 144 ASN A C 1
ATOM 1130 O O . ASN A 1 144 ? 5.898 15.411 4.718 1.00 69.75 144 ASN A O 1
ATOM 1134 N N . TRP A 1 145 ? 4.828 14.431 3.016 1.00 69.25 145 TRP A N 1
ATOM 1135 C CA . TRP A 1 145 ? 5.173 13.064 3.419 1.00 69.25 145 TRP A CA 1
ATOM 1136 C C . TRP A 1 145 ? 6.337 12.525 2.595 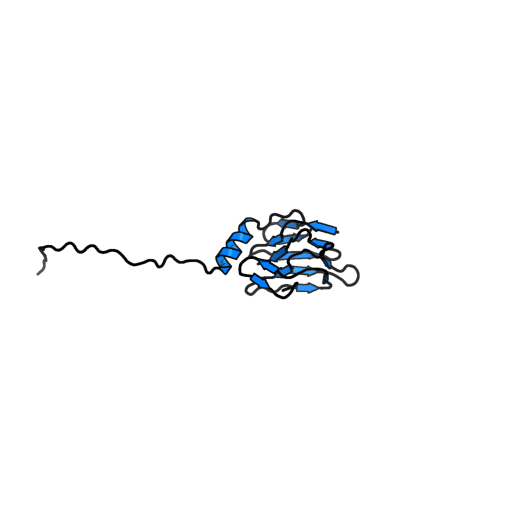1.00 69.25 145 TRP A C 1
ATOM 1138 O O . TRP A 1 145 ? 6.160 12.035 1.482 1.00 69.25 145 TRP A O 1
ATOM 1148 N N . TYR A 1 146 ? 7.521 12.585 3.204 1.00 74.19 146 TYR A N 1
ATOM 1149 C CA . TYR A 1 146 ? 8.735 11.931 2.733 1.00 74.19 146 TYR A CA 1
ATOM 1150 C C . TYR A 1 146 ? 9.086 10.783 3.690 1.00 74.19 146 TYR A C 1
ATOM 1152 O O . TYR A 1 146 ? 9.720 10.994 4.727 1.00 74.19 146 TYR A O 1
ATOM 1160 N N . LEU A 1 147 ? 8.619 9.572 3.377 1.00 77.19 147 LEU A N 1
ATOM 1161 C CA . LEU A 1 147 ? 8.841 8.380 4.203 1.00 77.19 147 LEU A CA 1
ATOM 1162 C C . LEU A 1 147 ? 9.995 7.569 3.618 1.00 77.19 147 LEU A C 1
ATOM 1164 O O . LEU A 1 147 ? 9.852 6.924 2.583 1.00 77.19 147 LEU A O 1
ATOM 1168 N N . THR A 1 148 ? 11.147 7.591 4.290 1.00 70.88 148 THR A N 1
ATOM 1169 C CA . THR A 1 148 ? 12.391 6.948 3.825 1.00 70.88 148 THR A CA 1
ATOM 1170 C C . THR A 1 148 ? 12.341 5.417 3.787 1.00 70.88 148 THR A C 1
ATOM 1172 O O . THR A 1 148 ? 13.249 4.798 3.232 1.00 70.88 148 THR A O 1
ATOM 1175 N N . GLY A 1 149 ? 11.297 4.799 4.348 1.00 66.06 149 GLY A N 1
ATOM 1176 C CA . GLY A 1 149 ? 10.983 3.385 4.173 1.00 66.06 149 GLY A CA 1
ATOM 1177 C C . GLY A 1 149 ? 10.037 3.166 2.991 1.00 66.06 149 GLY A C 1
ATOM 1178 O O . GLY A 1 149 ? 8.981 3.784 2.910 1.00 66.06 149 GLY A O 1
ATOM 1179 N N . ALA A 1 150 ? 10.378 2.234 2.098 1.00 69.94 150 ALA A N 1
ATOM 1180 C CA . ALA A 1 150 ? 9.474 1.799 1.025 1.00 69.94 150 ALA A CA 1
ATOM 1181 C C . ALA A 1 150 ? 8.240 1.027 1.546 1.00 69.94 150 ALA A C 1
ATOM 1183 O O . ALA A 1 150 ? 7.235 0.894 0.846 1.00 69.94 150 ALA A O 1
ATOM 1184 N N . VAL A 1 151 ? 8.333 0.526 2.781 1.00 81.19 151 VAL A N 1
ATOM 1185 C CA . VAL A 1 151 ? 7.227 0.031 3.603 1.00 81.19 151 VAL A CA 1
ATOM 1186 C C . VAL A 1 151 ? 7.293 0.789 4.930 1.00 81.19 151 VAL A C 1
ATOM 1188 O O . VAL A 1 151 ? 8.391 0.982 5.461 1.00 81.19 151 VAL A O 1
ATOM 1191 N N . THR A 1 152 ? 6.161 1.277 5.437 1.00 79.38 152 THR A N 1
ATOM 1192 C CA . THR A 1 152 ? 6.047 2.019 6.710 1.00 79.38 152 THR A CA 1
ATOM 1193 C C . THR A 1 152 ? 4.700 1.738 7.353 1.00 79.38 152 THR A C 1
ATOM 1195 O O . THR A 1 152 ? 3.696 1.832 6.612 1.00 79.38 152 THR A O 1
#

Foldseek 3Di:
DDDDDDDDDDDDDDDDPDPDPPPPDDPQVVVLVVVLCVCEPVDDQWDDDDQEIEGDAAADEDQAAHEHEERHEYEAAFQAHYEHEVQHEYEHQYAYEHHYDPVGAHEYEHPVLRHAAHEHNYDPDYHDHDRYHYYSAAFHDGRPDTHRDSYD

pLDDT: mean 82.75, std 22.3, range [26.3, 98.69]

Solvent-accessible surface area (backbone atoms only — not comparable to full-atom values): 8717 Å² total; per-residue (Å²): 135,88,79,91,86,90,83,92,87,81,89,78,95,73,88,77,79,79,88,72,83,81,69,88,70,72,56,69,68,58,50,47,51,55,58,53,56,75,53,38,73,67,53,86,62,46,48,80,53,96,47,39,34,40,51,56,86,39,80,44,73,40,61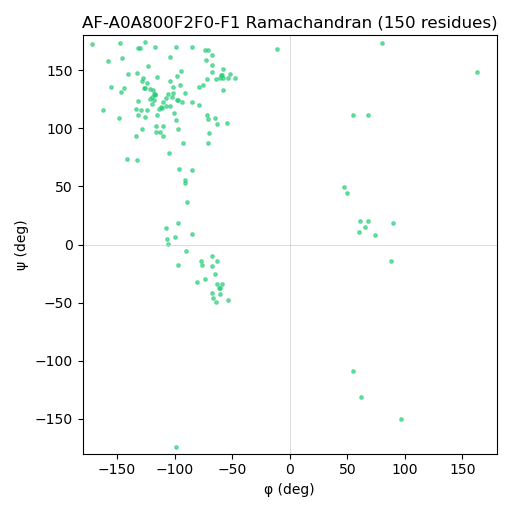,59,47,44,33,40,62,64,83,38,42,36,40,41,54,53,42,28,34,41,34,28,25,85,51,12,30,38,40,25,36,32,36,39,41,33,52,25,34,94,92,32,38,21,39,45,33,16,91,76,52,44,7,28,16,42,38,60,61,64,84,95,64,76,64,48,81,35,50,68,46,77,43,52,49,29,49,29,77,56,86,93,44,73,41,91,45,31,60,80

Mean predicted aligned error: 10.31 Å

Secondary structure (DSSP, 8-state)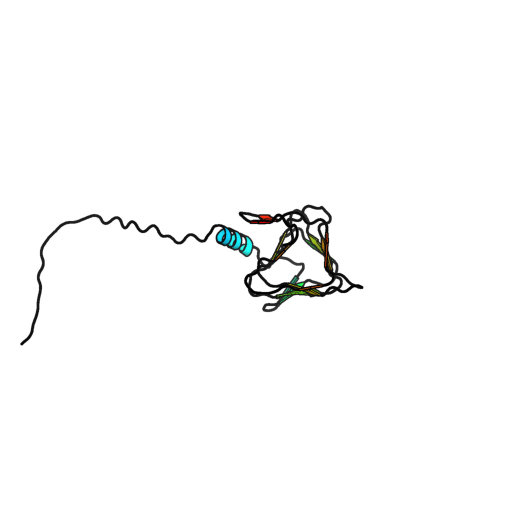:
------------------------PPPHHHHHHHHHGGGTT--SSEEEETTEEEEPSSEEEESS-EEE-SS-EEEEETT-EEEE-TT--EEESS-EEEE--SSS-EEEE-SSS----EEE--SS---EEESEEEES---EEETTEEESSSB-

Sequence (152 aa):
MNIRKQSLDLKTKKNFQTSNKNKFTAPESELDRHKLLKNALNNSVFTVKEKNISFKKGKHQTSKDIIIPSGYVVEFNAGHELDLKDSAKFISFSPIIMNGSEAEPIHIFSSDHTAKGFSILLDGEESTLSFVNFKGLGTLDEGNWYLTGAVT